Protein AF-A0A923YMS8-F1 (afdb_monomer_lite)

Radius of gyration: 13.64 Å; chains: 1; bounding box: 32×30×34 Å

Structure (mmCIF, N/CA/C/O backbone):
data_AF-A0A923YMS8-F1
#
_entry.id   AF-A0A923YMS8-F1
#
loop_
_atom_site.group_PDB
_atom_site.id
_atom_site.type_symbol
_atom_site.label_atom_id
_atom_site.label_alt_id
_atom_site.label_comp_id
_atom_site.label_asym_id
_atom_site.label_entity_id
_atom_site.label_seq_id
_atom_site.pdbx_PDB_ins_code
_atom_site.Cartn_x
_atom_site.Cartn_y
_atom_site.Cartn_z
_atom_site.occupancy
_atom_site.B_iso_or_equiv
_atom_site.auth_seq_id
_atom_site.auth_comp_id
_atom_site.auth_asym_id
_atom_site.auth_atom_id
_atom_site.pdbx_PDB_model_num
ATOM 1 N N . MET A 1 1 ? -10.608 3.564 8.023 1.00 72.00 1 MET A N 1
ATOM 2 C CA . MET A 1 1 ? -9.430 3.647 7.140 1.00 72.00 1 MET A CA 1
ATOM 3 C C . MET A 1 1 ? -9.939 3.562 5.719 1.00 72.00 1 MET A C 1
ATOM 5 O O . MET A 1 1 ? -10.738 2.676 5.453 1.00 72.00 1 MET A O 1
ATOM 9 N N . SER A 1 2 ? -9.575 4.513 4.866 1.00 82.62 2 SER A N 1
ATOM 10 C CA . SER A 1 2 ? -10.257 4.713 3.576 1.00 82.62 2 SER A CA 1
ATOM 11 C C . SER A 1 2 ? -9.510 4.044 2.422 1.00 82.62 2 SER A C 1
ATOM 13 O O . SER A 1 2 ? -10.094 3.314 1.625 1.00 82.62 2 SER A O 1
ATOM 15 N N . ALA A 1 3 ? -8.198 4.258 2.361 1.00 88.25 3 ALA A N 1
ATOM 16 C CA . ALA A 1 3 ? -7.340 3.770 1.294 1.00 88.25 3 ALA A CA 1
ATOM 17 C C . ALA A 1 3 ? -5.924 3.502 1.813 1.00 88.25 3 ALA A C 1
ATOM 19 O O . ALA A 1 3 ? -5.515 4.024 2.857 1.00 88.25 3 ALA A O 1
ATOM 20 N N . VAL A 1 4 ? -5.197 2.683 1.059 1.00 90.62 4 VAL A N 1
ATOM 21 C CA . VAL A 1 4 ? -3.757 2.469 1.189 1.00 90.62 4 VAL A CA 1
ATOM 22 C C . VAL A 1 4 ? -3.111 2.944 -0.097 1.00 90.62 4 VAL A C 1
ATOM 24 O O . VAL A 1 4 ? -3.501 2.518 -1.186 1.00 90.62 4 VAL A O 1
ATOM 27 N N . THR A 1 5 ? -2.113 3.806 0.033 1.00 91.75 5 THR A N 1
ATOM 28 C CA . THR A 1 5 ? -1.238 4.169 -1.074 1.00 91.75 5 THR A CA 1
ATOM 29 C C . THR A 1 5 ? 0.060 3.391 -0.969 1.00 91.75 5 THR A C 1
ATOM 31 O O . THR A 1 5 ? 0.515 3.034 0.120 1.00 91.75 5 THR A O 1
ATOM 34 N N . ILE A 1 6 ? 0.656 3.119 -2.118 1.00 92.19 6 ILE A N 1
ATOM 35 C CA . ILE A 1 6 ? 1.953 2.473 -2.237 1.00 92.19 6 ILE A CA 1
ATOM 36 C C . ILE A 1 6 ? 2.806 3.275 -3.208 1.00 92.19 6 ILE A C 1
ATOM 38 O O . ILE A 1 6 ? 2.360 3.622 -4.298 1.00 92.19 6 ILE A O 1
ATOM 42 N N . GLU A 1 7 ? 4.035 3.567 -2.819 1.00 90.38 7 GLU A N 1
ATOM 43 C CA . GLU A 1 7 ? 5.001 4.278 -3.646 1.00 90.38 7 GLU A CA 1
ATOM 44 C C . GLU A 1 7 ? 6.278 3.459 -3.746 1.00 90.38 7 GLU A C 1
ATOM 46 O O . GLU A 1 7 ? 6.818 3.026 -2.731 1.00 90.38 7 GLU A O 1
ATOM 51 N N . GLU A 1 8 ? 6.787 3.263 -4.956 1.00 88.75 8 GLU A N 1
ATOM 52 C CA . GLU A 1 8 ? 8.122 2.702 -5.141 1.00 88.75 8 GLU A CA 1
ATOM 53 C C . GLU A 1 8 ? 9.163 3.785 -4.845 1.00 88.75 8 GLU A C 1
ATOM 55 O O . GLU A 1 8 ? 9.057 4.927 -5.304 1.00 88.75 8 GLU A O 1
ATOM 60 N N . LYS A 1 9 ? 10.162 3.440 -4.039 1.00 84.50 9 LYS A N 1
ATOM 61 C CA . LYS A 1 9 ? 11.263 4.314 -3.651 1.00 84.50 9 LYS A CA 1
ATOM 62 C C . LYS A 1 9 ? 12.578 3.625 -3.969 1.00 84.50 9 LYS A C 1
ATOM 64 O O . LYS A 1 9 ? 12.807 2.476 -3.601 1.00 84.50 9 LYS A O 1
ATOM 69 N N . GLY A 1 10 ? 13.470 4.370 -4.607 1.00 72.88 10 GLY A N 1
ATOM 70 C CA . GLY A 1 10 ? 14.739 3.822 -5.055 1.00 72.88 10 GLY A CA 1
ATOM 71 C C . GLY A 1 10 ? 14.584 2.934 -6.290 1.00 72.88 10 GLY A C 1
ATOM 72 O O . GLY A 1 10 ? 13.550 2.938 -6.949 1.00 72.88 10 GLY A O 1
ATOM 73 N N . GLY A 1 11 ? 15.643 2.212 -6.638 1.00 62.84 11 GLY A N 1
ATOM 74 C CA . GLY A 1 11 ? 15.783 1.627 -7.968 1.00 62.84 11 GLY A CA 1
ATOM 75 C C . GLY A 1 11 ? 16.391 2.604 -8.970 1.00 62.84 11 GLY A C 1
ATOM 76 O O . GLY A 1 11 ? 16.137 3.806 -8.955 1.00 62.84 11 GLY A O 1
ATOM 77 N N . PHE A 1 12 ? 17.239 2.064 -9.840 1.00 50.81 12 PHE A N 1
ATOM 78 C CA . PHE A 1 12 ? 17.785 2.766 -10.995 1.00 50.81 12 PHE A CA 1
ATOM 79 C C . PHE A 1 12 ? 16.650 3.020 -12.001 1.00 50.81 12 PHE A C 1
ATOM 81 O O . PHE A 1 12 ? 16.529 2.326 -13.008 1.00 50.81 12 PHE A O 1
ATOM 88 N N . VAL A 1 13 ? 15.801 4.016 -11.751 1.00 52.59 13 VAL A N 1
ATOM 89 C CA . VAL A 1 13 ? 15.124 4.682 -12.863 1.00 52.59 13 VAL A CA 1
ATOM 90 C C . VAL A 1 13 ? 16.183 5.589 -13.484 1.00 52.59 13 VAL A C 1
ATOM 92 O O . VAL A 1 13 ? 16.536 6.630 -12.931 1.00 52.59 13 VAL A O 1
ATOM 95 N N . GLY A 1 14 ? 16.798 5.087 -14.560 1.00 43.50 14 GLY A N 1
ATOM 96 C CA . GLY A 1 14 ? 17.854 5.756 -15.321 1.00 43.50 14 GLY A CA 1
ATOM 97 C C . GLY A 1 14 ? 17.489 7.211 -15.622 1.00 43.50 14 GLY A C 1
ATOM 98 O O . GLY A 1 14 ? 16.349 7.540 -15.921 1.00 43.50 14 GLY A O 1
ATOM 99 N N . ALA A 1 15 ? 18.415 8.140 -15.410 1.00 41.97 15 ALA A N 1
ATOM 100 C CA . ALA A 1 15 ? 19.339 8.565 -16.457 1.00 41.97 15 ALA A CA 1
ATOM 101 C C . ALA A 1 15 ? 18.602 9.042 -17.724 1.00 41.97 15 ALA A C 1
ATOM 103 O O . ALA A 1 15 ? 18.276 8.231 -18.585 1.00 41.97 15 ALA A O 1
ATOM 104 N N . GLY A 1 16 ? 18.419 10.363 -17.873 1.00 40.09 16 GLY A N 1
ATOM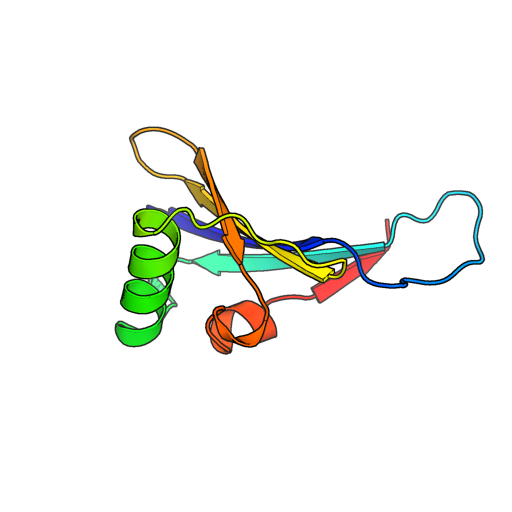 105 C CA . GLY A 1 16 ? 18.435 10.932 -19.224 1.00 40.09 16 GLY A CA 1
ATOM 106 C C . GLY A 1 16 ? 17.571 12.139 -19.579 1.00 40.09 16 GLY A C 1
ATOM 107 O O . GLY A 1 16 ? 17.702 12.566 -20.718 1.00 40.09 16 GLY A O 1
ATOM 108 N N . MET A 1 17 ? 16.734 12.723 -18.711 1.00 44.72 17 MET A N 1
ATOM 109 C CA . MET A 1 17 ? 15.984 13.936 -19.095 1.00 44.72 17 MET A CA 1
ATOM 110 C C . MET A 1 17 ? 16.024 15.010 -18.000 1.00 44.72 17 MET A C 1
ATOM 112 O O . MET A 1 17 ? 15.673 14.718 -16.855 1.00 44.72 17 MET A O 1
ATOM 116 N N . PRO A 1 18 ? 16.437 16.253 -18.314 1.00 43.03 18 PRO A N 1
ATOM 117 C CA . PRO A 1 18 ? 16.312 17.361 -17.379 1.00 43.03 18 PRO A CA 1
ATOM 118 C C . PRO A 1 18 ? 14.820 17.651 -17.159 1.00 43.03 18 PRO A C 1
ATOM 120 O O . PRO A 1 18 ? 14.149 18.149 -18.056 1.00 43.03 18 PRO A O 1
ATOM 123 N N . GLY A 1 19 ? 14.309 17.316 -15.970 1.00 50.75 19 GLY A N 1
ATOM 124 C CA . GLY A 1 19 ? 12.993 17.752 -15.485 1.00 50.75 19 GLY A CA 1
ATOM 125 C C . GLY A 1 19 ? 11.903 16.683 -15.333 1.00 50.75 19 GLY A C 1
ATOM 126 O O . GLY A 1 19 ? 10.871 17.005 -14.762 1.00 50.75 19 GLY A O 1
ATOM 127 N N . GLY A 1 20 ? 12.108 15.436 -15.774 1.00 49.88 20 GLY A N 1
ATOM 128 C CA . GLY A 1 20 ? 11.099 14.373 -15.637 1.00 49.88 20 GLY A CA 1
ATOM 129 C C . GLY A 1 20 ? 11.292 13.549 -14.364 1.00 49.88 20 GLY A C 1
ATOM 130 O O . GLY A 1 20 ? 12.229 12.752 -14.286 1.00 49.88 20 GLY A O 1
ATOM 131 N N . HIS A 1 21 ? 10.419 13.719 -13.372 1.00 56.25 21 HIS A N 1
ATOM 132 C CA . HIS A 1 21 ? 10.399 12.866 -12.185 1.00 56.25 21 HIS A CA 1
ATOM 133 C C . HIS A 1 21 ? 9.455 11.689 -12.445 1.00 56.25 21 HIS A C 1
ATOM 135 O O . HIS A 1 21 ? 8.238 11.831 -12.446 1.00 56.25 21 HIS A O 1
ATOM 141 N N . VAL A 1 22 ? 10.015 10.506 -12.704 1.00 61.09 22 VAL A N 1
ATOM 142 C CA . VAL A 1 22 ? 9.205 9.289 -12.821 1.00 61.09 22 VAL A CA 1
ATOM 143 C C . VAL A 1 22 ? 8.765 8.875 -11.422 1.00 61.09 22 VAL A C 1
ATOM 145 O O . VAL A 1 22 ? 9.598 8.553 -10.571 1.00 61.09 22 VAL A O 1
ATOM 148 N N . HIS A 1 23 ? 7.457 8.863 -11.188 1.00 70.62 23 HIS A N 1
ATOM 149 C CA . HIS A 1 23 ? 6.874 8.445 -9.922 1.00 70.62 23 HIS A CA 1
ATOM 150 C C . HIS A 1 23 ? 6.081 7.160 -10.114 1.00 70.62 23 HIS A C 1
ATOM 152 O O . HIS A 1 23 ? 5.091 7.125 -10.842 1.00 70.62 23 HIS A O 1
ATOM 158 N N . THR A 1 24 ? 6.486 6.088 -9.437 1.00 83.00 24 THR A N 1
ATOM 159 C CA . THR A 1 24 ? 5.706 4.849 -9.416 1.00 83.00 24 THR A CA 1
ATOM 160 C C . THR A 1 24 ? 4.821 4.847 -8.172 1.00 83.00 24 THR A C 1
ATOM 162 O O . THR A 1 24 ? 5.315 4.703 -7.051 1.00 83.00 24 THR A O 1
ATOM 165 N N . ARG A 1 25 ? 3.509 5.034 -8.356 1.00 87.56 25 ARG A N 1
ATOM 166 C CA . ARG A 1 25 ? 2.522 5.083 -7.265 1.00 87.56 25 ARG A CA 1
ATOM 167 C C . ARG A 1 25 ? 1.298 4.230 -7.590 1.00 87.56 25 ARG A C 1
ATOM 169 O O . ARG A 1 25 ? 0.847 4.169 -8.730 1.00 87.56 25 ARG A O 1
ATOM 176 N N . GLY A 1 26 ? 0.759 3.577 -6.571 1.00 87.62 26 GLY A N 1
ATOM 177 C CA . GLY A 1 26 ? -0.519 2.879 -6.584 1.00 87.62 26 GLY A CA 1
ATOM 178 C C . GLY A 1 26 ? -1.404 3.342 -5.432 1.00 87.62 26 GLY A C 1
ATOM 179 O O . GLY A 1 26 ? -0.928 3.862 -4.419 1.00 87.62 26 GLY A O 1
ATOM 180 N N . GLU A 1 27 ? -2.707 3.162 -5.594 1.00 90.00 27 GLU A N 1
ATOM 181 C CA . GLU A 1 27 ? -3.701 3.439 -4.563 1.00 90.00 27 GLU A CA 1
ATOM 182 C C . GLU A 1 27 ? -4.811 2.397 -4.643 1.00 90.00 27 GLU A C 1
ATOM 184 O O . GLU A 1 27 ? -5.317 2.088 -5.725 1.00 90.00 27 GLU A O 1
ATOM 189 N N . MET A 1 28 ? -5.184 1.846 -3.491 1.00 90.38 28 MET A N 1
ATOM 190 C CA . MET A 1 28 ? -6.290 0.906 -3.369 1.00 90.38 28 MET A CA 1
ATOM 191 C C . MET A 1 28 ? -7.180 1.271 -2.191 1.00 90.38 28 MET A C 1
ATOM 193 O O . MET A 1 28 ? -6.705 1.571 -1.094 1.00 90.38 28 MET A O 1
ATOM 197 N N . ALA A 1 29 ? -8.492 1.176 -2.404 1.00 90.19 29 ALA A N 1
ATOM 198 C CA . ALA A 1 29 ? -9.458 1.244 -1.319 1.00 90.19 29 ALA A CA 1
ATOM 199 C C . ALA A 1 29 ? -9.224 0.080 -0.345 1.00 90.19 29 ALA A C 1
ATOM 201 O O . ALA A 1 29 ? -9.049 -1.063 -0.776 1.00 90.19 29 ALA A O 1
ATOM 202 N N . TRP A 1 30 ? -9.263 0.355 0.963 1.00 87.94 30 TRP A N 1
ATOM 203 C CA . TRP A 1 30 ? -9.054 -0.687 1.977 1.00 87.94 30 TRP A CA 1
ATOM 204 C C . TRP A 1 30 ? -10.064 -1.827 1.827 1.00 87.94 30 TRP A C 1
ATOM 206 O O . TRP A 1 30 ? -9.719 -2.998 1.965 1.00 87.94 30 TRP A O 1
ATOM 216 N N . ASP A 1 31 ? -11.296 -1.488 1.446 1.00 88.69 31 ASP A N 1
ATOM 217 C CA . ASP A 1 31 ? -12.364 -2.463 1.262 1.00 88.69 31 ASP A CA 1
ATOM 218 C C . ASP A 1 31 ? -12.245 -3.311 -0.009 1.00 88.69 31 ASP A C 1
ATOM 220 O O . ASP A 1 31 ? -12.861 -4.374 -0.087 1.00 88.69 31 ASP A O 1
ATOM 224 N N . ALA A 1 32 ? -11.411 -2.901 -0.968 1.00 89.19 32 ALA A N 1
ATOM 225 C CA . ALA A 1 32 ? -11.112 -3.686 -2.164 1.00 89.19 32 ALA A CA 1
ATOM 226 C C . ALA A 1 32 ? -10.022 -4.747 -1.926 1.00 89.19 32 ALA A C 1
ATOM 228 O O . ALA A 1 32 ? -9.844 -5.640 -2.752 1.00 89.19 32 ALA A O 1
ATOM 229 N N . LEU A 1 33 ? -9.286 -4.661 -0.812 1.00 87.88 33 LEU A N 1
ATOM 230 C CA . LEU A 1 33 ? -8.270 -5.645 -0.446 1.00 87.88 33 LEU A CA 1
ATOM 231 C C . LEU A 1 33 ? -8.916 -6.900 0.135 1.00 87.88 33 LEU A C 1
ATOM 233 O O . LEU A 1 33 ? -9.878 -6.817 0.912 1.00 87.88 33 LEU A O 1
ATOM 237 N N . SER A 1 34 ? -8.343 -8.061 -0.181 1.00 92.00 34 SER A N 1
ATOM 238 C CA . SER A 1 34 ? -8.742 -9.313 0.459 1.00 92.00 34 SER A CA 1
ATOM 239 C C . SER A 1 34 ? -8.396 -9.291 1.952 1.00 92.00 34 SER A C 1
ATOM 241 O O . SER A 1 34 ? -7.537 -8.529 2.400 1.00 92.00 34 SER A O 1
ATOM 243 N N . GLN A 1 35 ? -9.044 -10.144 2.748 1.00 90.75 35 GLN A N 1
ATOM 244 C CA . GLN A 1 35 ? -8.752 -10.226 4.182 1.00 90.75 35 GLN A CA 1
ATOM 245 C C . GLN A 1 35 ? -7.281 -10.588 4.454 1.00 90.75 35 GLN A C 1
ATOM 247 O O . GLN A 1 35 ? -6.675 -10.021 5.360 1.00 90.75 35 GLN A O 1
ATOM 252 N N . ALA A 1 36 ? -6.693 -11.465 3.633 1.00 89.62 36 ALA A N 1
ATOM 253 C CA . ALA A 1 36 ? -5.286 -11.846 3.736 1.00 89.62 36 ALA A CA 1
ATOM 254 C C . ALA A 1 36 ? -4.340 -10.664 3.448 1.00 89.62 36 ALA A C 1
ATOM 256 O O . ALA A 1 36 ? -3.369 -10.452 4.181 1.00 89.62 36 ALA A O 1
ATOM 257 N N . ASP A 1 37 ? -4.653 -9.852 2.433 1.00 90.69 37 ASP A N 1
ATOM 258 C CA . ASP A 1 37 ? -3.863 -8.661 2.104 1.00 90.69 37 ASP A CA 1
ATOM 259 C C . ASP A 1 37 ? -3.940 -7.627 3.232 1.00 90.69 37 ASP A C 1
ATOM 261 O O . ASP A 1 37 ? -2.912 -7.093 3.648 1.00 90.69 37 ASP A O 1
ATOM 265 N N . ARG A 1 38 ? -5.140 -7.394 3.786 1.00 91.56 38 ARG A N 1
ATOM 266 C CA . ARG A 1 38 ? -5.336 -6.492 4.935 1.00 91.56 38 ARG A CA 1
ATOM 267 C C . ARG A 1 38 ? -4.510 -6.935 6.140 1.00 91.56 38 ARG A C 1
ATOM 269 O O . ARG A 1 38 ? -3.789 -6.118 6.702 1.00 91.56 38 ARG A O 1
ATOM 276 N N . THR A 1 39 ? -4.543 -8.225 6.488 1.00 91.38 39 THR A N 1
ATOM 277 C CA . THR A 1 39 ? -3.742 -8.774 7.598 1.00 91.38 39 THR A CA 1
ATOM 278 C C . THR A 1 39 ? -2.242 -8.595 7.368 1.00 91.38 39 THR A C 1
ATOM 280 O O . THR A 1 39 ? -1.514 -8.262 8.300 1.00 91.38 39 THR A O 1
ATOM 283 N N . THR A 1 40 ? -1.776 -8.769 6.132 1.00 91.25 40 THR A N 1
ATOM 284 C CA . THR A 1 40 ? -0.363 -8.562 5.784 1.00 91.25 40 THR A CA 1
ATOM 285 C C . THR A 1 40 ? 0.034 -7.099 5.967 1.00 91.25 40 THR A C 1
ATOM 287 O O . THR A 1 40 ? 1.057 -6.811 6.582 1.00 91.25 40 THR A O 1
ATOM 290 N N . ILE A 1 41 ? -0.797 -6.165 5.498 1.00 90.56 41 ILE A N 1
ATOM 291 C CA . ILE A 1 41 ? -0.552 -4.728 5.661 1.00 90.56 41 ILE A CA 1
ATOM 292 C C . ILE A 1 41 ? -0.545 -4.358 7.142 1.00 90.56 41 ILE A C 1
ATOM 294 O O . ILE A 1 41 ? 0.389 -3.706 7.598 1.00 90.56 41 ILE A O 1
ATOM 298 N N . ASP A 1 42 ? -1.526 -4.814 7.917 1.00 91.50 42 ASP A N 1
ATOM 299 C CA . ASP A 1 42 ? -1.555 -4.558 9.358 1.00 91.50 42 ASP A CA 1
ATOM 300 C C . ASP A 1 42 ? -0.306 -5.101 10.063 1.00 91.50 42 ASP A C 1
ATOM 302 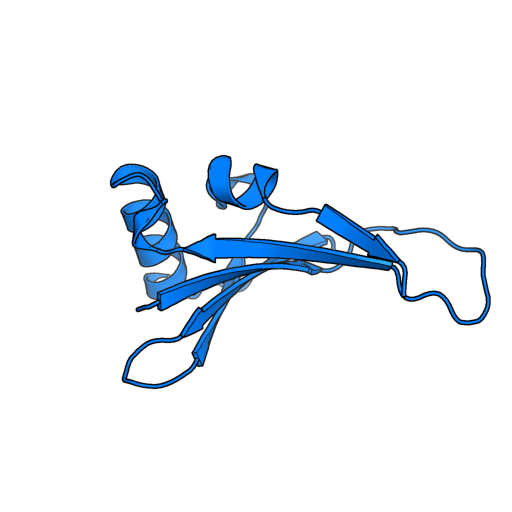O O . ASP A 1 42 ? 0.259 -4.412 10.911 1.00 91.50 42 ASP A O 1
ATOM 306 N N . ALA A 1 43 ? 0.187 -6.280 9.670 1.00 91.19 43 ALA A N 1
ATOM 307 C CA . ALA A 1 43 ? 1.431 -6.833 10.198 1.00 91.19 43 ALA A CA 1
ATOM 308 C C . ALA A 1 43 ? 2.658 -5.974 9.841 1.00 91.19 43 ALA A C 1
ATOM 310 O O . ALA A 1 43 ? 3.527 -5.783 10.693 1.00 91.19 43 ALA A O 1
ATOM 311 N N . LEU A 1 44 ? 2.727 -5.415 8.627 1.00 91.31 44 LEU A N 1
ATOM 312 C CA . LEU A 1 44 ? 3.792 -4.480 8.239 1.00 91.31 44 LEU A CA 1
ATOM 313 C C . LEU A 1 44 ? 3.774 -3.228 9.122 1.00 91.31 44 LEU A C 1
ATOM 315 O O . LEU A 1 44 ? 4.798 -2.867 9.705 1.00 91.31 44 LEU A O 1
ATOM 319 N N . PHE A 1 45 ? 2.604 -2.604 9.264 1.00 90.75 45 PHE A N 1
ATOM 320 C CA . PHE A 1 45 ? 2.430 -1.402 10.081 1.00 90.75 45 PHE A CA 1
ATOM 321 C C . PHE A 1 45 ? 2.656 -1.659 11.575 1.00 90.75 45 PHE A C 1
ATOM 323 O O . PHE A 1 45 ? 3.147 -0.771 12.265 1.00 90.75 45 PHE A O 1
ATOM 330 N N . ALA A 1 46 ? 2.350 -2.857 12.076 1.00 90.06 46 ALA A N 1
ATOM 331 C CA . ALA A 1 46 ? 2.646 -3.251 13.452 1.00 90.06 46 ALA A CA 1
ATOM 332 C C . ALA A 1 46 ? 4.141 -3.529 13.676 1.00 90.06 46 ALA A C 1
ATOM 334 O O . ALA A 1 46 ? 4.665 -3.259 14.754 1.00 90.06 46 ALA A O 1
ATOM 335 N N . ALA A 1 47 ? 4.836 -4.071 12.673 1.00 89.12 47 ALA A N 1
ATOM 336 C CA . ALA A 1 47 ? 6.247 -4.415 12.786 1.00 89.12 47 ALA A CA 1
ATOM 337 C C . ALA A 1 47 ? 7.174 -3.190 12.704 1.00 89.12 47 ALA A C 1
ATOM 339 O O . ALA A 1 47 ? 8.254 -3.242 13.291 1.00 89.12 47 ALA A O 1
ATOM 340 N N . GLN A 1 48 ? 6.785 -2.141 11.958 1.00 81.62 48 GLN A N 1
ATOM 341 C CA . GLN A 1 48 ? 7.568 -0.911 11.708 1.00 81.62 48 GLN A CA 1
ATOM 342 C C . GLN A 1 48 ? 9.066 -1.173 11.492 1.00 81.62 48 GLN A C 1
ATOM 344 O O . GLN A 1 48 ? 9.937 -0.499 12.045 1.00 81.62 48 GLN A O 1
ATOM 349 N N . ARG A 1 49 ? 9.387 -2.217 10.724 1.00 82.00 49 ARG A N 1
ATOM 350 C CA . ARG A 1 49 ? 10.776 -2.641 10.565 1.00 82.00 49 ARG A CA 1
ATOM 351 C C . ARG A 1 49 ? 11.506 -1.691 9.621 1.00 82.00 49 ARG A C 1
ATOM 353 O O . ARG A 1 49 ? 10.989 -1.416 8.540 1.00 82.00 49 ARG A O 1
ATOM 360 N N . PRO A 1 50 ? 12.716 -1.231 9.978 1.00 80.25 50 PRO A N 1
ATOM 361 C CA . PRO A 1 50 ? 13.522 -0.449 9.058 1.00 80.25 50 PRO A CA 1
ATOM 362 C C . PRO A 1 50 ? 13.918 -1.315 7.860 1.00 80.25 50 PRO A C 1
ATOM 364 O O . PRO A 1 50 ? 14.381 -2.447 8.018 1.00 80.25 50 PRO A O 1
ATOM 367 N N . VAL A 1 51 ? 13.758 -0.763 6.661 1.00 86.56 51 VAL A N 1
ATOM 368 C CA . VAL A 1 51 ? 14.198 -1.396 5.419 1.00 86.56 51 VAL A CA 1
ATOM 369 C C . VAL A 1 51 ? 15.551 -0.819 5.029 1.00 86.56 51 VAL A C 1
ATOM 371 O O . VAL A 1 51 ? 15.679 0.377 4.790 1.00 86.56 51 VAL A O 1
ATOM 374 N N . ASN A 1 52 ? 16.570 -1.676 4.962 1.00 82.00 52 ASN A N 1
ATOM 375 C CA . ASN A 1 52 ? 17.904 -1.304 4.494 1.00 82.00 52 ASN A CA 1
ATOM 376 C C . ASN A 1 52 ? 18.119 -1.837 3.072 1.00 82.00 52 ASN A C 1
ATOM 378 O O . ASN A 1 52 ? 18.769 -2.862 2.872 1.00 82.00 52 ASN A O 1
ATOM 382 N N . ALA A 1 53 ? 17.498 -1.177 2.094 1.00 82.81 53 ALA A N 1
ATOM 383 C CA . ALA A 1 53 ? 17.615 -1.529 0.685 1.00 82.81 53 ALA A CA 1
ATOM 384 C C . ALA A 1 53 ? 17.596 -0.285 -0.207 1.00 82.81 53 ALA A C 1
ATOM 386 O O . ALA A 1 53 ? 16.935 0.707 0.092 1.00 82.81 53 ALA A O 1
ATOM 387 N N . ASN A 1 54 ? 18.287 -0.374 -1.345 1.00 80.88 54 ASN A N 1
ATOM 388 C CA . ASN A 1 54 ? 18.317 0.684 -2.361 1.00 80.88 54 ASN A CA 1
ATOM 389 C C . ASN A 1 54 ? 17.018 0.781 -3.175 1.00 80.88 54 ASN A C 1
ATOM 391 O O . ASN A 1 54 ? 16.853 1.736 -3.927 1.00 80.88 54 ASN A O 1
ATOM 395 N N . LEU A 1 55 ? 16.139 -0.217 -3.073 1.00 84.94 55 LEU A N 1
ATOM 396 C CA . LEU A 1 55 ? 14.808 -0.249 -3.667 1.00 84.94 55 LEU A CA 1
ATOM 397 C C . LEU A 1 55 ? 13.849 -0.810 -2.618 1.00 84.94 55 LEU A C 1
ATOM 399 O O . LEU A 1 55 ? 14.073 -1.903 -2.096 1.00 84.94 55 LEU A O 1
ATOM 403 N N . TYR A 1 56 ? 12.804 -0.059 -2.302 1.00 90.00 56 TYR A N 1
ATOM 404 C CA . TYR A 1 56 ? 11.776 -0.414 -1.331 1.00 90.00 56 TYR A CA 1
ATOM 405 C C . TYR A 1 56 ? 10.439 0.224 -1.716 1.00 90.00 56 TYR A C 1
ATOM 407 O O . TYR A 1 56 ? 10.375 1.107 -2.566 1.00 90.00 56 TYR A O 1
ATOM 415 N N . TYR A 1 57 ? 9.357 -0.222 -1.091 1.00 90.56 57 TYR A N 1
ATOM 416 C CA . TYR A 1 57 ? 8.024 0.340 -1.265 1.00 90.56 57 TYR A CA 1
ATOM 417 C C . TYR A 1 57 ? 7.594 1.027 0.022 1.00 90.56 57 TYR A C 1
ATOM 419 O O . TYR A 1 57 ? 7.656 0.436 1.097 1.00 90.56 57 TYR A O 1
ATOM 427 N N . ARG A 1 58 ? 7.127 2.265 -0.086 1.00 91.56 58 ARG A N 1
ATOM 428 C CA . ARG A 1 58 ? 6.510 2.998 1.013 1.00 91.56 58 ARG A CA 1
ATOM 429 C C . ARG A 1 58 ? 5.006 2.825 0.948 1.00 91.56 58 ARG A C 1
ATOM 431 O O . ARG A 1 58 ? 4.373 3.283 -0.001 1.00 91.56 58 ARG A O 1
ATOM 438 N N . LEU A 1 59 ? 4.433 2.197 1.964 1.00 92.62 59 LEU A N 1
ATOM 439 C CA . LEU A 1 59 ? 2.992 2.119 2.145 1.00 92.62 59 LEU A CA 1
ATOM 440 C C . LEU A 1 59 ? 2.553 3.269 3.041 1.00 92.62 59 LEU A C 1
ATOM 442 O O . LEU A 1 59 ? 3.162 3.507 4.083 1.00 92.62 59 LEU A O 1
ATOM 446 N N . SER A 1 60 ? 1.480 3.954 2.661 1.00 92.06 60 SER A N 1
ATOM 447 C CA . SER A 1 60 ? 0.842 4.961 3.511 1.00 92.06 60 SER A CA 1
ATOM 448 C C . SER A 1 60 ? -0.624 4.617 3.714 1.00 92.06 60 SER A C 1
ATOM 450 O O . SER A 1 60 ? -1.328 4.259 2.768 1.00 92.06 60 SER A O 1
ATOM 452 N N . ARG A 1 61 ? -1.098 4.738 4.951 1.00 90.50 61 ARG A N 1
ATOM 453 C CA . ARG A 1 61 ? -2.512 4.585 5.291 1.00 90.50 61 ARG A CA 1
ATOM 454 C C . ARG A 1 61 ? -3.015 5.781 6.068 1.00 90.50 61 ARG A C 1
ATOM 456 O O . ARG A 1 61 ? -2.344 6.254 6.978 1.00 90.50 61 ARG A O 1
ATOM 463 N N . THR A 1 62 ? -4.228 6.221 5.758 1.00 85.44 62 THR A N 1
ATOM 464 C CA . THR A 1 62 ? -4.896 7.280 6.521 1.00 85.44 62 THR A CA 1
ATOM 465 C C . THR A 1 62 ? -5.965 6.668 7.420 1.00 85.44 62 THR A C 1
ATOM 467 O O . THR A 1 62 ? -6.985 6.132 6.965 1.00 85.44 62 THR A O 1
ATOM 470 N N . GLY A 1 63 ? -5.695 6.718 8.722 1.00 81.75 63 GLY A N 1
ATOM 471 C CA . GLY A 1 63 ? -6.602 6.315 9.786 1.00 81.75 63 GLY A CA 1
ATOM 472 C C . GLY A 1 63 ? -7.183 7.520 10.535 1.00 81.75 63 GLY A C 1
ATOM 473 O O . GLY A 1 63 ? -6.807 8.662 10.277 1.00 81.75 63 GLY A O 1
ATOM 474 N N . PRO A 1 64 ? -8.086 7.282 11.502 1.00 76.88 64 PRO A N 1
ATOM 475 C CA . PRO A 1 64 ? -8.644 8.343 12.345 1.00 76.88 64 PRO A CA 1
ATOM 476 C C . PRO A 1 64 ? -7.589 9.045 13.220 1.00 76.88 64 PRO A C 1
ATOM 478 O O . PRO A 1 64 ? -7.806 10.175 13.637 1.00 76.88 64 PRO A O 1
ATOM 481 N N . ALA A 1 65 ? -6.448 8.394 13.476 1.00 77.69 65 ALA A N 1
ATOM 482 C CA . ALA A 1 65 ? -5.325 8.953 14.230 1.00 77.69 65 ALA A CA 1
ATOM 483 C C . ALA A 1 65 ? -4.333 9.761 13.367 1.00 77.69 65 ALA A C 1
ATOM 485 O O 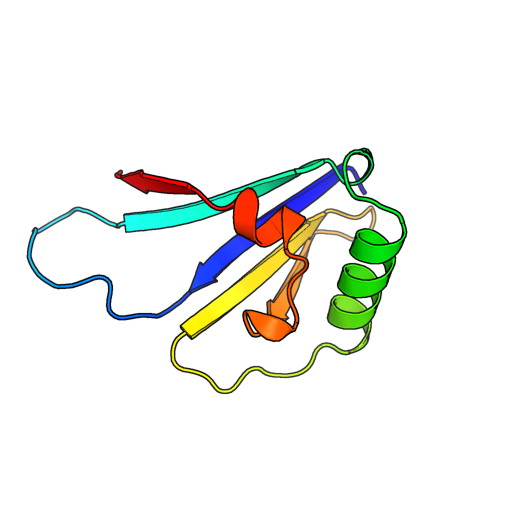. ALA A 1 65 ? -3.399 10.349 13.906 1.00 77.69 65 ALA A O 1
ATOM 486 N N . GLY A 1 66 ? -4.519 9.794 12.042 1.00 83.88 66 GLY A N 1
ATOM 487 C CA . GLY A 1 66 ? -3.621 10.458 11.098 1.00 83.88 66 GLY A CA 1
ATOM 488 C C . GLY A 1 66 ? -3.122 9.533 9.990 1.00 83.88 66 GLY A C 1
ATOM 489 O O . GLY A 1 66 ? -3.605 8.410 9.813 1.00 83.88 66 GLY A O 1
ATOM 490 N N . THR A 1 67 ? -2.162 10.034 9.215 1.00 88.06 67 THR A N 1
ATOM 491 C CA . THR A 1 67 ? -1.488 9.259 8.169 1.00 88.06 67 THR A CA 1
ATOM 492 C C . THR A 1 67 ? -0.277 8.554 8.761 1.00 88.06 67 THR A C 1
ATOM 494 O O . THR A 1 67 ? 0.638 9.204 9.261 1.00 88.06 67 THR A O 1
ATOM 497 N N . GLU A 1 68 ? -0.266 7.230 8.678 1.00 90.56 68 GLU A N 1
ATOM 498 C CA . GLU A 1 68 ? 0.869 6.390 9.051 1.00 90.56 68 GLU A CA 1
ATOM 499 C C . GLU A 1 68 ? 1.582 5.921 7.785 1.00 90.56 68 GLU A C 1
ATOM 501 O O . GLU A 1 68 ? 0.937 5.636 6.770 1.00 90.56 68 GLU A O 1
ATOM 506 N N . THR A 1 69 ? 2.905 5.788 7.852 1.00 91.94 69 THR A N 1
ATOM 507 C CA . THR A 1 69 ? 3.716 5.243 6.761 1.00 91.94 69 THR A CA 1
ATOM 508 C C . THR A 1 69 ? 4.623 4.124 7.256 1.00 91.94 69 THR A C 1
ATOM 510 O O . THR A 1 69 ? 5.096 4.148 8.392 1.00 91.94 69 THR A O 1
ATOM 513 N N . VAL A 1 70 ? 4.860 3.130 6.404 1.00 93.25 70 VAL A N 1
ATOM 514 C CA . VAL A 1 70 ? 5.830 2.061 6.651 1.00 93.25 70 VAL A CA 1
ATOM 515 C C . VAL A 1 70 ? 6.558 1.725 5.358 1.00 93.25 70 VAL A C 1
ATOM 517 O O . VAL A 1 70 ? 5.956 1.697 4.284 1.00 93.25 70 VAL A O 1
ATOM 520 N N . ASP A 1 71 ? 7.855 1.468 5.466 1.00 92.56 71 ASP A N 1
ATOM 521 C CA . ASP A 1 71 ? 8.668 1.016 4.345 1.00 92.56 71 ASP A CA 1
ATOM 522 C C . ASP A 1 71 ? 8.730 -0.521 4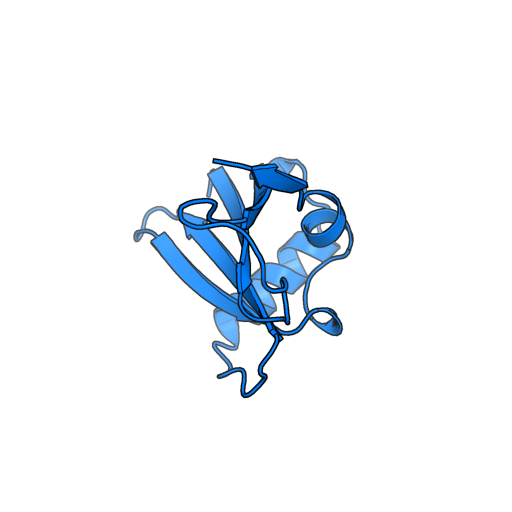.365 1.00 92.56 71 ASP A C 1
ATOM 524 O O . ASP A 1 71 ? 8.865 -1.142 5.420 1.00 92.56 71 ASP A O 1
ATOM 528 N N . ALA A 1 72 ? 8.597 -1.147 3.199 1.00 91.56 72 ALA A N 1
ATOM 529 C CA . ALA A 1 72 ? 8.580 -2.596 3.034 1.00 91.56 72 ALA A CA 1
ATOM 530 C C . ALA A 1 72 ? 9.344 -3.017 1.772 1.00 91.56 72 ALA A C 1
ATOM 532 O O . ALA A 1 72 ? 9.399 -2.296 0.776 1.00 91.56 72 ALA A O 1
ATOM 533 N N . LEU A 1 73 ? 9.927 -4.214 1.799 1.00 90.88 73 LEU A N 1
ATOM 534 C CA . LEU A 1 73 ? 10.502 -4.836 0.607 1.00 90.88 73 LEU A CA 1
ATOM 535 C C . LEU A 1 73 ? 9.402 -5.446 -0.262 1.00 90.88 73 LEU A C 1
ATOM 537 O O . LEU A 1 73 ? 8.333 -5.787 0.243 1.00 90.88 73 LEU A O 1
ATOM 541 N N . ARG A 1 74 ? 9.678 -5.620 -1.559 1.00 88.62 74 ARG A N 1
ATOM 542 C CA . ARG A 1 74 ? 8.715 -6.133 -2.549 1.00 88.62 74 ARG A CA 1
ATOM 543 C C . ARG A 1 74 ? 8.037 -7.423 -2.087 1.00 88.62 74 ARG A C 1
ATOM 545 O O . ARG A 1 74 ? 6.829 -7.559 -2.208 1.00 88.62 74 ARG A O 1
ATOM 552 N N . GLU A 1 75 ? 8.814 -8.349 -1.547 1.00 88.75 75 GLU A N 1
ATOM 553 C CA . GLU A 1 75 ? 8.379 -9.659 -1.061 1.00 88.75 75 GLU A CA 1
ATOM 554 C C . GLU A 1 75 ? 7.436 -9.597 0.144 1.00 88.75 75 GLU A C 1
ATOM 556 O O . GLU A 1 75 ? 6.694 -10.545 0.389 1.00 88.75 75 GLU A O 1
ATOM 561 N N . ALA A 1 76 ? 7.459 -8.495 0.892 1.00 89.75 76 ALA A N 1
ATOM 562 C CA . ALA A 1 76 ? 6.610 -8.295 2.056 1.00 89.75 76 ALA A CA 1
ATOM 563 C C . ALA A 1 76 ? 5.303 -7.565 1.697 1.00 89.75 76 ALA A C 1
ATOM 565 O O . ALA A 1 76 ? 4.358 -7.572 2.485 1.00 89.75 76 ALA A O 1
ATOM 566 N N . VAL A 1 77 ?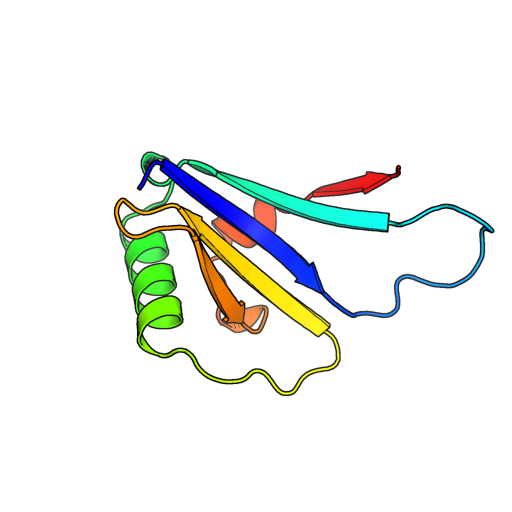 5.234 -6.941 0.516 1.00 89.75 77 VAL A N 1
ATOM 567 C CA . VAL A 1 77 ? 4.046 -6.231 0.037 1.00 89.75 77 VAL A CA 1
ATOM 568 C C . VAL A 1 77 ? 3.071 -7.204 -0.635 1.00 89.75 77 VAL A C 1
ATOM 570 O O . VAL A 1 77 ? 3.484 -8.003 -1.478 1.00 89.75 77 VAL A O 1
ATOM 573 N N . PRO A 1 78 ? 1.758 -7.107 -0.354 1.00 91.00 78 PRO A N 1
ATOM 574 C CA . PRO A 1 78 ? 0.750 -7.878 -1.071 1.00 91.00 78 PRO A CA 1
ATOM 575 C C . PRO A 1 78 ? 0.791 -7.670 -2.589 1.00 91.00 78 PRO A C 1
ATOM 577 O O . PRO A 1 78 ? 0.868 -6.541 -3.081 1.00 91.00 78 PRO A O 1
ATOM 580 N N . ALA A 1 79 ? 0.643 -8.759 -3.346 1.00 87.94 79 ALA A N 1
ATOM 581 C CA . ALA A 1 79 ? 0.684 -8.724 -4.808 1.00 87.94 79 ALA A CA 1
ATOM 582 C C . ALA A 1 79 ? -0.396 -7.812 -5.419 1.00 87.94 79 ALA A C 1
ATOM 584 O O . ALA A 1 79 ? -0.139 -7.161 -6.429 1.00 87.94 79 ALA A O 1
ATOM 585 N N . ALA A 1 80 ? -1.575 -7.716 -4.793 1.00 87.12 80 ALA A N 1
ATOM 586 C CA . ALA A 1 80 ? -2.646 -6.822 -5.234 1.00 87.12 80 ALA A CA 1
ATOM 587 C C . ALA A 1 80 ? -2.223 -5.342 -5.193 1.00 87.12 80 ALA A C 1
ATOM 589 O O . ALA A 1 80 ? -2.449 -4.604 -6.151 1.00 87.12 80 ALA A O 1
ATOM 590 N N . LEU A 1 81 ? -1.536 -4.927 -4.121 1.00 86.94 81 LEU A N 1
ATOM 591 C CA . LEU A 1 81 ? -0.993 -3.574 -3.991 1.00 86.94 81 LEU A CA 1
ATOM 592 C C . LEU A 1 81 ? 0.115 -3.324 -5.010 1.00 86.94 81 LEU A C 1
ATOM 594 O O . LEU A 1 81 ? 0.083 -2.300 -5.686 1.00 86.94 81 LEU A O 1
ATOM 598 N N . LEU A 1 82 ? 1.044 -4.267 -5.184 1.00 88.56 82 LEU A N 1
ATOM 599 C CA . LEU A 1 82 ? 2.083 -4.156 -6.214 1.00 88.56 82 LEU A CA 1
ATOM 600 C C . LEU A 1 82 ? 1.491 -4.050 -7.624 1.00 88.56 82 LEU A C 1
ATOM 602 O O . LEU A 1 82 ? 1.975 -3.262 -8.427 1.00 88.56 82 LEU A O 1
ATOM 606 N N . ALA A 1 83 ? 0.425 -4.792 -7.926 1.00 87.12 83 ALA A N 1
ATOM 607 C CA . ALA A 1 83 ? -0.260 -4.718 -9.216 1.00 87.12 83 ALA A CA 1
ATOM 608 C C . ALA A 1 83 ? -0.994 -3.380 -9.433 1.00 87.12 83 ALA A C 1
ATOM 610 O O . ALA A 1 83 ? -1.235 -2.990 -10.575 1.00 87.12 83 ALA A O 1
ATOM 611 N N . SER A 1 84 ? -1.341 -2.668 -8.355 1.00 85.75 84 SER A N 1
ATOM 612 C CA . SER A 1 84 ? -1.934 -1.326 -8.427 1.00 85.75 84 SER A CA 1
ATOM 613 C C . SER A 1 84 ? -0.917 -0.224 -8.743 1.00 85.75 84 SER A C 1
ATOM 615 O O . SER A 1 84 ? -1.318 0.873 -9.135 1.00 85.75 84 SER A O 1
ATOM 617 N N . VAL A 1 85 ? 0.382 -0.501 -8.576 1.00 85.50 85 VAL A N 1
ATOM 618 C CA . VAL A 1 85 ? 1.463 0.459 -8.810 1.00 85.50 85 VAL A CA 1
ATOM 619 C C . VAL A 1 85 ? 1.563 0.752 -10.304 1.00 85.50 85 VAL A C 1
ATOM 621 O O . VAL A 1 85 ? 1.801 -0.140 -11.118 1.00 85.50 85 VAL A O 1
ATOM 624 N N . LYS A 1 86 ? 1.392 2.023 -10.667 1.00 82.19 86 LYS A N 1
ATOM 625 C CA . LYS A 1 86 ? 1.525 2.508 -12.040 1.00 82.19 86 LYS A CA 1
ATOM 626 C C . LYS A 1 86 ? 2.640 3.536 -12.111 1.00 82.19 86 LYS A C 1
ATOM 628 O O . LYS A 1 86 ? 2.806 4.354 -11.208 1.00 82.19 86 LYS A O 1
ATOM 633 N N . THR A 1 87 ? 3.397 3.492 -13.198 1.00 77.06 87 THR A N 1
ATOM 634 C CA . THR A 1 87 ? 4.374 4.528 -13.520 1.00 77.06 87 THR A CA 1
ATOM 635 C C . THR A 1 87 ? 3.633 5.759 -14.028 1.00 77.06 87 THR A C 1
ATOM 637 O O . THR A 1 87 ? 2.911 5.681 -15.021 1.00 77.06 87 THR A O 1
ATOM 640 N N . ILE A 1 88 ? 3.805 6.879 -13.335 1.00 68.19 88 ILE A N 1
ATOM 641 C CA . ILE A 1 88 ? 3.297 8.193 -13.719 1.00 68.19 88 ILE A CA 1
ATOM 642 C C . ILE A 1 88 ? 4.494 9.021 -14.197 1.00 68.19 88 ILE A C 1
ATOM 644 O O . ILE A 1 88 ? 5.566 8.998 -13.586 1.00 68.19 88 ILE A O 1
ATOM 648 N N . LEU A 1 89 ? 4.308 9.696 -15.328 1.00 60.97 89 LEU A N 1
ATOM 649 C CA . LEU A 1 89 ? 5.241 10.665 -15.892 1.00 60.97 89 LEU A CA 1
ATOM 650 C C . LEU A 1 89 ? 4.646 12.050 -15.618 1.00 60.97 89 LEU A C 1
ATOM 652 O O . LEU A 1 89 ? 3.552 12.319 -16.118 1.00 60.97 89 LEU A O 1
ATOM 656 N N . ASP A 1 90 ? 5.325 12.860 -14.802 1.00 58.12 90 ASP A N 1
ATOM 657 C CA . ASP A 1 90 ? 5.035 14.297 -14.649 1.00 58.12 90 A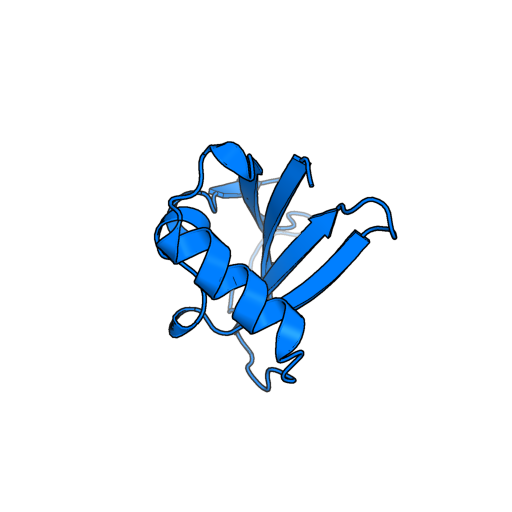SP A CA 1
ATOM 658 C C . ASP A 1 90 ? 5.661 15.118 -15.789 1.00 58.12 90 ASP A C 1
ATOM 660 O O . ASP A 1 90 ? 6.788 14.769 -16.227 1.00 58.12 90 ASP A O 1
#

Sequence (90 aa):
MSAVTIEEKGGFVGAGMPGGHVHTRGEMAWDALSQADRTTIDALFAAQRPVNANLYYRLSRTGPAGTETVDALREAVPAALLASVKTILD

Foldseek 3Di:
DFKKKKWKAADPPDDDDPPKDWTWMFMDTLVVDDPVQNVLVVVQQVVLDDDDDRIWMKMWDQDPVGIDIGIGHPVSHDPVNVVRTDIDID

Secondary structure (DSSP, 8-state):
--EEEEEEEES------TT--EEEEEEEEGGGS-HHHHHHHHHHHHH-PPP--SEEEEEEEEETTEEEEEEE-GGGS-HHHHHH-EEEE-

pLDDT: mean 81.47, std 14.24, range [40.09, 93.25]